Protein AF-F0XZ36-F1 (afdb_monomer_lite)

InterPro domains:
  IPR036895 Uracil-DNA glycosylase-like domain superfamily [G3DSA:3.40.470.10] (1-118)
  IPR036895 Uracil-DNA glycosylase-like domain superfamily [SSF52141] (1-117)

Organism: Aureococcus anophagefferens (NCBI:txid44056)

Foldseek 3Di:
DAEEADAWPQCVVVVHHPAALPRCVLQVLCVVQVEHAQDHPDPDGDHDPVCVVVHDHDHHDYRVVSVVSCVVVVDDYYYQFPDFDADGDDPVRGHPTDTDPVVVVCVVPVSPPDYHYD

Secondary structure (DSSP, 8-state):
-EEES---HHHHHHT-TT--TT--HHHHHHHHHT-EE---STT--S--TTTGGG---S-EE-HHHHHHHHHHTT--EEESEEEEEESSS-GGGEEEEEEP-HHHHHHH-TT----EE-

Radius of gyration: 15.13 Å; chains: 1; bounding box: 36×36×35 Å

pLDDT: mean 93.27, std 4.43, range [76.56, 98.31]

Structure (mmCIF, N/CA/C/O backbone):
data_AF-F0XZ36-F1
#
_entry.id   AF-F0XZ36-F1
#
loop_
_atom_site.group_PDB
_atom_site.id
_atom_site.type_symbol
_atom_site.label_atom_id
_atom_site.label_alt_id
_atom_site.label_comp_id
_atom_site.label_asym_id
_atom_site.label_entity_id
_atom_site.label_seq_id
_atom_site.pdbx_PDB_ins_code
_atom_site.Cartn_x
_atom_site.Cartn_y
_atom_site.Cartn_z
_atom_site.occupancy
_atom_site.B_iso_or_equiv
_atom_site.auth_seq_id
_atom_site.auth_comp_id
_atom_site.auth_asym_id
_atom_site.auth_atom_id
_atom_site.pdbx_PDB_model_num
ATOM 1 N N . LEU A 1 1 ? -2.209 -3.747 11.038 1.00 97.25 1 LEU A N 1
ATOM 2 C CA . LEU A 1 1 ? -2.496 -2.558 10.214 1.00 97.25 1 LEU A CA 1
ATOM 3 C C . LEU A 1 1 ? -1.198 -1.803 10.003 1.00 97.25 1 LEU A C 1
ATOM 5 O O . LEU A 1 1 ? -0.579 -1.421 10.989 1.00 97.25 1 LEU A O 1
ATOM 9 N N . LEU A 1 2 ? -0.771 -1.654 8.754 1.00 97.06 2 LEU A N 1
ATOM 10 C CA . LEU A 1 2 ? 0.303 -0.744 8.372 1.00 97.06 2 LEU A CA 1
ATOM 11 C C . LEU A 1 2 ? -0.373 0.580 8.003 1.00 97.06 2 LEU A C 1
ATOM 13 O O . LEU A 1 2 ? -1.232 0.597 7.121 1.00 97.06 2 LEU A O 1
ATOM 17 N N . LEU A 1 3 ? -0.073 1.632 8.759 1.00 96.50 3 LEU A N 1
ATOM 18 C CA . LEU A 1 3 ? -0.750 2.920 8.690 1.00 96.50 3 LEU A CA 1
ATOM 19 C C . LEU A 1 3 ? 0.231 3.982 8.187 1.00 96.50 3 LEU A C 1
ATOM 21 O O . LEU A 1 3 ? 1.143 4.368 8.918 1.00 96.50 3 LEU A O 1
ATOM 25 N N . GLY A 1 4 ? 0.043 4.436 6.953 1.00 94.00 4 GLY A N 1
ATOM 26 C CA . GLY A 1 4 ? 0.779 5.567 6.397 1.00 94.00 4 GLY A CA 1
ATOM 27 C C . GLY A 1 4 ? 0.202 6.911 6.843 1.00 94.00 4 GLY A 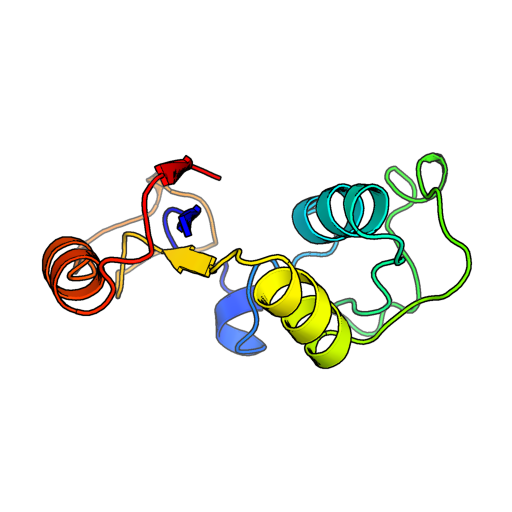C 1
ATOM 28 O O . GLY A 1 4 ? -0.849 6.984 7.491 1.00 94.00 4 GLY A O 1
ATOM 29 N N . THR A 1 5 ? 0.895 8.002 6.512 1.00 93.00 5 THR A N 1
ATOM 30 C CA . THR A 1 5 ? 0.368 9.356 6.735 1.00 93.00 5 THR A CA 1
ATOM 31 C C . THR A 1 5 ? -0.717 9.691 5.712 1.00 93.00 5 THR A C 1
ATOM 33 O O . THR A 1 5 ? -1.861 9.953 6.084 1.00 93.00 5 THR A O 1
ATOM 36 N N . GLN A 1 6 ? -0.348 9.725 4.431 1.00 92.31 6 GLN A N 1
ATOM 37 C CA . GLN A 1 6 ? -1.213 10.06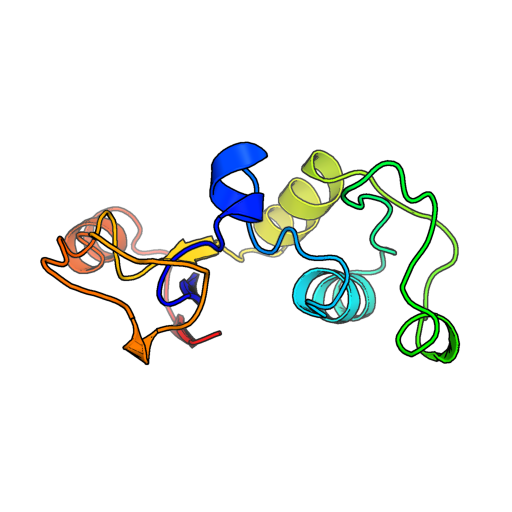7 3.306 1.00 92.31 6 GLN A CA 1
ATOM 38 C C . GLN A 1 6 ? -0.597 9.525 2.003 1.00 92.31 6 GLN A C 1
ATOM 40 O O . GLN A 1 6 ? 0.612 9.705 1.801 1.00 92.31 6 GLN A O 1
ATOM 45 N N . PRO A 1 7 ? -1.385 8.982 1.053 1.00 91.94 7 PRO A N 1
ATOM 46 C CA . PRO A 1 7 ? -0.833 8.461 -0.191 1.00 91.94 7 PRO A CA 1
ATOM 47 C C . PRO A 1 7 ? -0.153 9.565 -1.002 1.00 91.94 7 PRO A C 1
ATOM 49 O O . PRO A 1 7 ? -0.609 10.707 -1.013 1.00 91.94 7 PRO A O 1
ATOM 52 N N . SER A 1 8 ? 0.924 9.235 -1.715 1.00 91.75 8 SER A N 1
ATOM 53 C CA . SER A 1 8 ? 1.563 10.151 -2.673 1.00 91.75 8 SER A CA 1
ATOM 54 C C . SER A 1 8 ? 0.633 10.499 -3.845 1.00 91.75 8 SER A C 1
ATOM 56 O O . SER A 1 8 ? -0.301 9.756 -4.134 1.00 91.75 8 SER A O 1
ATOM 58 N N . ASP A 1 9 ? 0.925 11.568 -4.588 1.00 91.69 9 ASP A N 1
ATOM 59 C CA . ASP A 1 9 ? 0.125 11.959 -5.763 1.00 91.69 9 ASP A CA 1
ATOM 60 C C . ASP A 1 9 ? 0.071 10.846 -6.822 1.00 91.69 9 ASP A C 1
ATOM 62 O O . ASP A 1 9 ? -0.949 10.646 -7.478 1.00 91.69 9 ASP A O 1
ATOM 66 N N . ASN A 1 10 ? 1.151 10.071 -6.950 1.00 93.62 10 ASN A N 1
ATOM 67 C CA . ASN A 1 10 ? 1.178 8.897 -7.817 1.00 93.62 10 ASN A CA 1
ATOM 68 C C . ASN A 1 10 ? 0.291 7.776 -7.273 1.00 93.62 10 ASN A C 1
ATOM 70 O O . ASN A 1 10 ? -0.460 7.177 -8.029 1.00 93.62 10 ASN A O 1
ATOM 74 N N . SER A 1 11 ? 0.313 7.535 -5.961 1.00 94.25 11 SER A N 1
ATOM 75 C CA . SER A 1 11 ? -0.590 6.572 -5.325 1.00 94.25 11 SER A CA 1
ATOM 76 C C . SER A 1 11 ? -2.061 6.924 -5.536 1.00 94.25 11 SER A C 1
ATOM 78 O O . SER A 1 11 ? -2.861 6.045 -5.840 1.00 94.25 11 SER A O 1
ATOM 80 N N . LEU A 1 12 ? -2.407 8.209 -5.413 1.00 92.88 12 LEU A N 1
ATOM 81 C CA . LEU A 1 12 ? -3.760 8.707 -5.662 1.00 92.88 12 LEU A CA 1
ATOM 82 C C . LEU A 1 12 ? -4.162 8.540 -7.131 1.00 92.88 12 LEU A C 1
ATOM 84 O O . LEU A 1 12 ? -5.269 8.090 -7.405 1.00 92.88 12 LEU A O 1
ATOM 88 N N . ARG A 1 13 ? -3.262 8.860 -8.070 1.00 93.44 13 ARG A N 1
ATOM 89 C CA . ARG A 1 13 ? -3.513 8.723 -9.513 1.00 93.44 13 ARG A CA 1
ATOM 90 C C . ARG A 1 13 ? -3.728 7.274 -9.938 1.00 93.44 13 ARG A C 1
ATOM 92 O O . ARG A 1 13 ? -4.622 7.004 -10.727 1.00 93.44 13 ARG A O 1
ATOM 99 N N . GLU A 1 14 ? -2.911 6.366 -9.414 1.00 94.31 14 GLU A N 1
ATOM 100 C CA . GLU A 1 14 ? -2.975 4.940 -9.745 1.00 94.31 14 GLU A CA 1
ATOM 101 C C . GLU A 1 14 ? -4.058 4.191 -8.952 1.00 94.31 14 GLU A C 1
ATOM 103 O O . GLU A 1 14 ? -4.343 3.036 -9.256 1.00 94.31 14 GLU A O 1
ATOM 108 N N . GLY A 1 15 ? -4.632 4.805 -7.908 1.00 95.00 15 GLY A N 1
ATOM 109 C CA . GLY A 1 15 ? -5.537 4.128 -6.973 1.00 95.00 15 GLY A CA 1
ATOM 110 C C . GLY A 1 15 ? -4.850 3.012 -6.176 1.00 95.00 15 GLY A C 1
ATOM 111 O O . GLY A 1 15 ? -5.479 2.015 -5.833 1.00 95.00 15 GLY A O 1
ATOM 112 N N . LYS A 1 16 ? -3.542 3.145 -5.925 1.00 96.31 16 LYS A N 1
ATOM 113 C CA . LYS A 1 16 ? -2.665 2.078 -5.421 1.00 96.31 16 LYS A CA 1
ATOM 114 C C . LYS A 1 16 ? -1.678 2.620 -4.383 1.00 96.31 16 LYS A C 1
ATOM 116 O O . LYS A 1 16 ? -1.005 3.626 -4.594 1.00 96.31 16 LYS A O 1
ATOM 121 N N . TYR A 1 17 ? -1.537 1.939 -3.251 1.00 96.19 17 TYR A N 1
ATOM 122 C CA . TYR A 1 17 ? -0.597 2.310 -2.186 1.00 96.19 17 TYR A CA 1
ATOM 123 C C . TYR A 1 17 ? 0.873 2.175 -2.605 1.00 96.19 17 TYR A C 1
ATOM 125 O O . TYR A 1 17 ? 1.250 1.243 -3.316 1.00 96.19 17 TYR A O 1
ATOM 133 N N . PHE A 1 18 ? 1.708 3.094 -2.103 1.00 95.50 18 PHE A N 1
ATOM 134 C CA . PHE A 1 18 ? 3.169 3.106 -2.287 1.00 95.50 18 PHE A CA 1
ATOM 135 C C . PHE A 1 18 ? 3.655 3.103 -3.754 1.00 95.50 18 PHE A C 1
ATOM 137 O O . PHE A 1 18 ? 4.703 2.546 -4.084 1.00 95.50 18 PHE A O 1
ATOM 144 N N . MET A 1 19 ? 2.922 3.776 -4.647 1.00 95.12 19 MET A N 1
ATOM 145 C CA . MET A 1 19 ? 3.239 3.861 -6.076 1.00 95.12 19 MET A CA 1
ATOM 146 C C . MET A 1 19 ? 4.243 4.961 -6.409 1.00 95.12 19 MET A C 1
ATOM 148 O O . MET A 1 19 ? 3.973 5.868 -7.187 1.00 95.12 19 MET A O 1
ATOM 152 N N . THR A 1 20 ? 5.454 4.869 -5.869 1.00 93.56 20 THR A N 1
ATOM 153 C CA . THR A 1 20 ? 6.600 5.578 -6.454 1.00 93.56 20 THR A CA 1
ATOM 154 C C . THR A 1 20 ? 7.712 4.586 -6.761 1.00 93.56 20 THR A C 1
ATOM 156 O O . THR A 1 20 ? 7.835 3.547 -6.106 1.00 93.56 20 THR A O 1
ATOM 159 N N . ASN A 1 21 ? 8.517 4.883 -7.783 1.00 94.12 21 ASN A N 1
ATOM 160 C CA . ASN A 1 21 ? 9.634 4.021 -8.181 1.00 94.12 21 ASN A CA 1
ATOM 161 C C . ASN A 1 21 ? 10.753 3.988 -7.124 1.00 94.12 21 ASN A C 1
ATOM 163 O O . ASN A 1 21 ? 11.517 3.031 -7.085 1.00 94.12 21 ASN A O 1
ATOM 167 N N . ALA A 1 22 ? 10.829 5.011 -6.267 1.00 91.44 22 ALA A N 1
ATOM 168 C CA . ALA A 1 22 ? 11.795 5.094 -5.175 1.00 91.44 22 ALA A CA 1
ATOM 169 C C . ALA A 1 22 ? 11.289 4.501 -3.849 1.00 91.44 22 ALA A C 1
ATOM 171 O O . ALA A 1 22 ? 12.087 4.280 -2.943 1.00 91.44 22 ALA A O 1
ATOM 172 N N . ASN A 1 23 ? 9.982 4.255 -3.703 1.00 93.25 23 ASN A N 1
ATOM 173 C CA . ASN A 1 23 ? 9.444 3.675 -2.479 1.00 93.25 23 ASN A CA 1
ATOM 174 C C . ASN A 1 23 ? 9.776 2.173 -2.402 1.00 93.25 23 ASN A C 1
ATOM 176 O O . ASN A 1 23 ? 9.434 1.400 -3.301 1.00 93.25 23 ASN A O 1
ATOM 180 N N . ALA A 1 24 ? 10.428 1.770 -1.310 1.00 93.19 24 ALA A N 1
ATOM 181 C CA . ALA A 1 24 ? 10.910 0.408 -1.098 1.00 93.19 24 ALA A CA 1
ATOM 182 C C . ALA A 1 24 ? 9.875 -0.545 -0.472 1.00 93.19 24 ALA A C 1
ATOM 184 O O . ALA A 1 24 ? 10.156 -1.734 -0.365 1.00 93.19 24 ALA A O 1
ATOM 185 N N . PHE A 1 25 ? 8.687 -0.068 -0.079 1.00 95.75 25 PHE A N 1
ATOM 186 C CA . PHE A 1 25 ? 7.690 -0.845 0.668 1.00 95.75 25 PHE A CA 1
ATOM 187 C C . PHE A 1 25 ? 7.407 -2.211 0.034 1.00 95.75 25 PHE A C 1
ATOM 189 O O . PHE A 1 25 ? 7.610 -3.243 0.665 1.00 95.75 25 PHE A O 1
ATOM 196 N N . TRP A 1 26 ? 7.000 -2.224 -1.238 1.00 96.50 26 TRP A N 1
ATOM 197 C CA . TRP A 1 26 ? 6.644 -3.459 -1.941 1.00 96.50 26 TRP A CA 1
ATOM 198 C C . TRP A 1 26 ? 7.842 -4.359 -2.252 1.00 96.50 26 TRP A C 1
ATOM 200 O O . TRP A 1 26 ? 7.650 -5.549 -2.471 1.00 96.50 26 TRP A O 1
ATOM 210 N N . HIS A 1 27 ? 9.063 -3.819 -2.244 1.00 95.62 27 HIS A N 1
ATOM 211 C CA . HIS A 1 27 ? 10.276 -4.632 -2.339 1.00 95.62 27 HIS A CA 1
ATOM 212 C C . HIS A 1 27 ? 10.541 -5.348 -1.010 1.00 95.62 27 HIS A C 1
ATOM 214 O O . HIS A 1 27 ? 10.655 -6.563 -0.995 1.00 95.62 27 HIS A O 1
ATOM 220 N N . ILE A 1 28 ? 10.502 -4.618 0.109 1.00 94.25 28 ILE A N 1
ATOM 221 C CA . ILE A 1 28 ? 10.719 -5.168 1.458 1.00 94.25 28 ILE A CA 1
ATOM 222 C C . ILE A 1 28 ? 9.636 -6.193 1.827 1.00 94.25 28 ILE A C 1
ATOM 224 O O . ILE A 1 28 ? 9.926 -7.261 2.361 1.00 94.25 28 ILE A O 1
ATOM 228 N N . VAL A 1 29 ? 8.371 -5.876 1.546 1.00 95.25 29 VAL A N 1
ATOM 229 C CA . VAL A 1 29 ? 7.248 -6.798 1.769 1.00 95.25 29 VAL A CA 1
ATOM 230 C C . VAL A 1 29 ? 7.361 -8.016 0.863 1.00 95.25 29 VAL A C 1
ATOM 232 O O . VAL A 1 29 ? 7.129 -9.131 1.323 1.00 95.25 29 VAL A O 1
ATOM 235 N N . GLY A 1 30 ? 7.726 -7.806 -0.403 1.00 95.25 30 GLY A N 1
ATOM 236 C CA . GLY A 1 30 ? 7.946 -8.885 -1.354 1.00 95.25 30 GLY A CA 1
ATOM 237 C C . GLY A 1 30 ? 9.023 -9.855 -0.880 1.00 95.25 30 GLY A C 1
ATOM 238 O O . GLY A 1 30 ? 8.784 -11.060 -0.836 1.00 95.25 30 GLY A O 1
ATOM 239 N N . ASP A 1 31 ? 10.152 -9.333 -0.403 1.00 93.69 31 ASP A N 1
ATOM 240 C CA . ASP A 1 31 ? 11.233 -10.133 0.166 1.00 93.69 31 ASP A CA 1
ATOM 241 C C . ASP A 1 31 ? 10.740 -11.021 1.318 1.00 93.69 31 ASP A C 1
ATOM 243 O O . ASP A 1 31 ? 11.028 -12.219 1.337 1.00 93.69 31 ASP A O 1
ATOM 247 N N . ALA A 1 32 ? 9.935 -10.462 2.228 1.00 94.00 32 ALA A N 1
ATOM 248 C CA . ALA A 1 32 ? 9.380 -11.179 3.376 1.00 94.00 32 ALA A CA 1
ATOM 249 C C . ALA A 1 32 ? 8.274 -12.191 3.017 1.00 94.00 32 ALA A C 1
ATOM 251 O O . ALA A 1 32 ? 8.091 -13.171 3.738 1.00 94.00 32 ALA A O 1
ATOM 252 N N . LEU A 1 33 ? 7.521 -11.950 1.939 1.00 95.12 33 LEU A N 1
ATOM 253 C CA . LEU A 1 33 ? 6.363 -12.757 1.532 1.00 95.12 33 LEU A CA 1
ATOM 254 C C . LEU A 1 33 ? 6.615 -13.618 0.282 1.00 95.12 33 LEU A C 1
ATOM 256 O O . LEU A 1 33 ? 5.691 -14.264 -0.212 1.00 95.12 33 LEU A O 1
ATOM 260 N N . GLY A 1 34 ? 7.847 -13.651 -0.225 1.00 94.81 34 GLY A N 1
ATOM 261 C CA . GLY A 1 34 ? 8.245 -14.526 -1.326 1.00 94.81 34 GLY A CA 1
ATOM 262 C C . GLY A 1 34 ? 7.798 -14.053 -2.710 1.00 94.81 34 GLY A C 1
ATOM 263 O O . GLY A 1 34 ? 7.336 -14.870 -3.504 1.00 94.81 34 GLY A O 1
ATOM 264 N N . PHE A 1 35 ? 7.857 -12.750 -3.000 1.00 95.62 35 PHE A N 1
ATOM 265 C CA . PHE A 1 35 ? 7.566 -12.215 -4.335 1.00 95.62 35 PHE A CA 1
ATOM 266 C C . PHE A 1 35 ? 8.433 -11.007 -4.693 1.00 95.62 35 PHE A C 1
ATOM 268 O O . PHE A 1 35 ? 8.878 -10.266 -3.821 1.00 95.62 35 PHE A O 1
ATOM 275 N N . ARG A 1 36 ? 8.619 -10.743 -5.992 1.00 96.00 36 ARG A N 1
ATOM 276 C CA . ARG A 1 36 ? 9.197 -9.480 -6.469 1.00 96.00 36 ARG A CA 1
ATOM 277 C C . ARG A 1 36 ? 8.101 -8.523 -6.928 1.00 96.00 36 ARG A C 1
ATOM 279 O O . ARG A 1 36 ? 7.172 -8.908 -7.631 1.00 96.00 36 ARG A O 1
ATOM 286 N N . ARG A 1 37 ? 8.232 -7.240 -6.584 1.00 96.50 37 ARG A N 1
ATOM 287 C CA . ARG A 1 37 ? 7.395 -6.162 -7.136 1.00 96.50 37 ARG A CA 1
ATOM 288 C C . ARG A 1 37 ? 7.588 -6.062 -8.658 1.00 96.50 37 ARG A C 1
ATOM 290 O O . ARG A 1 37 ? 8.673 -5.684 -9.091 1.00 96.50 37 ARG A O 1
ATOM 297 N N . GLY A 1 38 ? 6.534 -6.315 -9.435 1.00 96.00 38 GLY A N 1
ATOM 298 C CA . GLY A 1 38 ? 6.517 -6.205 -10.902 1.00 96.00 38 GLY A CA 1
ATOM 299 C C . GLY A 1 38 ? 5.821 -4.964 -11.468 1.00 96.00 38 GLY A C 1
ATOM 300 O O . GLY A 1 38 ? 5.632 -4.859 -12.675 1.00 96.00 38 GLY A O 1
ATOM 301 N N . PHE A 1 39 ? 5.390 -4.034 -10.616 1.00 96.69 39 PHE A N 1
ATOM 302 C CA . PHE A 1 39 ? 4.611 -2.861 -11.017 1.00 96.69 39 PHE A CA 1
ATOM 303 C C . PHE A 1 39 ? 5.360 -1.557 -10.745 1.00 96.69 39 PHE A C 1
ATOM 305 O O . PHE A 1 39 ? 5.851 -1.297 -9.639 1.00 96.69 39 PHE A O 1
ATOM 312 N N . HIS A 1 40 ? 5.390 -0.691 -11.751 1.00 95.69 40 HIS A N 1
ATOM 313 C CA . HIS A 1 40 ? 6.109 0.577 -11.734 1.00 95.69 40 HIS A CA 1
ATOM 314 C C . HIS A 1 40 ? 5.267 1.680 -12.373 1.00 95.69 40 HIS A C 1
ATOM 316 O O . HIS A 1 40 ? 4.270 1.413 -13.039 1.00 95.69 40 HIS A O 1
ATOM 322 N N . ILE A 1 41 ? 5.678 2.925 -12.156 1.00 93.88 41 ILE A N 1
ATOM 323 C CA . ILE A 1 41 ? 5.062 4.101 -12.781 1.00 93.88 41 ILE A CA 1
ATOM 324 C C . ILE A 1 41 ? 5.941 4.629 -13.917 1.00 93.88 41 ILE A C 1
ATOM 326 O O . ILE A 1 41 ? 7.126 4.286 -14.002 1.00 93.88 41 ILE A O 1
ATOM 330 N N . ASP A 1 42 ? 5.357 5.482 -14.759 1.00 93.38 42 ASP A N 1
ATOM 331 C CA . ASP A 1 42 ? 6.025 6.180 -15.866 1.00 93.38 42 ASP A CA 1
ATOM 332 C C . ASP A 1 42 ? 6.626 5.231 -16.922 1.00 93.38 42 ASP A C 1
ATOM 334 O O . ASP A 1 42 ? 7.726 5.443 -17.428 1.00 93.38 42 ASP A O 1
ATOM 338 N N . GLY A 1 43 ? 5.904 4.148 -17.243 1.00 90.81 43 GLY A N 1
ATOM 339 C CA . GLY A 1 43 ? 6.264 3.207 -18.318 1.00 90.81 43 GLY A CA 1
ATOM 340 C C . GLY A 1 43 ? 7.486 2.335 -18.025 1.00 90.81 43 GLY A C 1
ATOM 341 O O . GLY A 1 43 ? 8.042 1.705 -18.923 1.00 90.81 43 GLY A O 1
ATOM 342 N N . ARG A 1 44 ? 7.937 2.310 -16.774 1.00 93.50 44 ARG A N 1
ATOM 343 C CA . ARG A 1 44 ? 9.145 1.600 -16.384 1.00 93.50 44 ARG A CA 1
ATOM 344 C C . ARG A 1 44 ? 8.902 0.095 -16.263 1.00 93.50 44 ARG A C 1
ATOM 346 O O . ARG A 1 44 ? 7.906 -0.327 -15.695 1.00 93.50 44 ARG A O 1
ATOM 353 N N . ALA A 1 45 ? 9.841 -0.707 -16.758 1.00 90.44 45 ALA A N 1
ATOM 354 C CA . ALA A 1 45 ? 9.726 -2.166 -16.722 1.00 90.44 45 ALA A CA 1
ATOM 355 C C . ALA A 1 45 ? 10.326 -2.809 -15.460 1.00 90.44 45 ALA A C 1
ATOM 357 O O . ALA A 1 45 ? 9.984 -3.936 -15.138 1.00 90.44 45 ALA A O 1
ATOM 358 N N . GLU A 1 46 ? 11.236 -2.116 -14.766 1.00 90.56 46 GLU A N 1
ATOM 359 C CA . GLU A 1 46 ? 12.073 -2.719 -13.720 1.00 90.56 46 GLU A CA 1
ATOM 360 C C . GLU A 1 46 ? 12.355 -1.784 -12.538 1.00 90.56 46 GLU A C 1
ATOM 362 O O . GLU A 1 46 ? 12.163 -0.568 -12.619 1.00 90.56 46 GLU A O 1
ATOM 367 N N . ALA A 1 47 ? 12.877 -2.346 -11.440 1.00 92.31 47 ALA A N 1
ATOM 368 C CA . ALA A 1 47 ? 13.260 -1.612 -10.230 1.00 92.31 47 ALA A CA 1
ATOM 369 C C . ALA A 1 47 ? 14.402 -0.598 -10.459 1.00 92.31 47 ALA A C 1
ATOM 371 O O . ALA A 1 47 ? 15.198 -0.702 -11.401 1.00 92.31 47 ALA A O 1
ATOM 372 N N . VAL A 1 48 ? 14.458 0.452 -9.618 1.00 93.31 48 VAL A N 1
ATOM 373 C CA . VAL A 1 48 ? 15.473 1.539 -9.694 1.00 93.31 48 VAL A CA 1
ATOM 374 C C . VAL A 1 48 ? 16.858 0.982 -9.448 1.00 93.31 48 VAL A C 1
ATOM 376 O O . VAL A 1 48 ? 16.988 -0.016 -8.750 1.00 93.31 48 VAL A O 1
ATOM 379 N N . ASP A 1 49 ? 17.881 1.588 -10.047 1.00 93.25 49 ASP A N 1
ATOM 380 C CA . ASP A 1 49 ? 19.238 1.026 -10.027 1.00 93.25 49 ASP A CA 1
ATOM 381 C C . ASP A 1 49 ? 19.787 0.867 -8.604 1.00 93.25 49 ASP A C 1
ATOM 383 O O . ASP A 1 49 ? 20.571 -0.036 -8.357 1.00 93.25 49 ASP A O 1
ATOM 387 N N . PHE A 1 50 ? 19.321 1.679 -7.651 1.00 91.44 50 PHE A N 1
ATOM 388 C CA . PHE A 1 50 ? 19.676 1.535 -6.238 1.00 91.44 50 PHE A CA 1
ATOM 389 C C . PHE A 1 50 ? 18.864 0.467 -5.482 1.00 91.44 50 PHE A C 1
ATOM 391 O O . PHE A 1 50 ? 19.224 0.128 -4.365 1.00 91.44 50 PHE A O 1
ATOM 398 N N . ILE A 1 51 ? 17.774 -0.060 -6.054 1.00 91.75 51 ILE A N 1
ATOM 399 C CA . ILE A 1 51 ? 16.997 -1.185 -5.497 1.00 91.75 51 ILE A CA 1
ATOM 400 C C . ILE A 1 51 ? 17.386 -2.503 -6.171 1.00 91.75 51 ILE A C 1
ATOM 402 O O . ILE A 1 51 ? 17.465 -3.524 -5.498 1.00 91.75 51 ILE A O 1
ATOM 406 N N . ARG A 1 52 ? 17.638 -2.497 -7.488 1.00 90.06 52 ARG A N 1
ATOM 407 C CA . ARG A 1 52 ? 17.871 -3.707 -8.297 1.00 90.06 52 ARG A CA 1
ATOM 408 C C . ARG A 1 52 ? 18.909 -4.678 -7.699 1.00 90.06 52 ARG A C 1
ATOM 410 O O . ARG A 1 52 ? 18.628 -5.871 -7.721 1.00 90.06 52 ARG A O 1
ATOM 417 N N . PRO A 1 53 ? 20.046 -4.229 -7.130 1.00 91.25 53 PRO A N 1
ATOM 418 C CA . PRO A 1 53 ? 21.040 -5.125 -6.533 1.00 91.25 53 PRO A CA 1
ATOM 419 C C . PRO A 1 53 ? 20.569 -5.855 -5.267 1.00 91.25 53 PRO A C 1
ATOM 421 O O . PRO A 1 53 ? 21.247 -6.771 -4.816 1.00 91.25 53 PRO A O 1
ATOM 424 N N . HIS A 1 54 ? 19.453 -5.431 -4.672 1.00 88.44 54 HIS A N 1
ATOM 425 C CA . HIS A 1 54 ? 18.932 -5.946 -3.406 1.00 88.44 54 HIS A CA 1
ATOM 426 C C . HIS A 1 54 ? 17.699 -6.844 -3.575 1.00 88.44 54 HIS A C 1
ATOM 428 O O . HIS A 1 54 ? 17.121 -7.257 -2.579 1.00 88.44 54 HIS A O 1
ATOM 434 N N . LEU A 1 55 ? 17.277 -7.129 -4.810 1.00 88.31 55 LEU A N 1
ATOM 435 C CA . LEU A 1 55 ? 16.120 -7.987 -5.070 1.00 88.31 55 LEU A CA 1
ATOM 436 C C . LEU A 1 55 ? 16.446 -9.449 -4.741 1.00 88.31 55 LEU A C 1
ATOM 438 O O . LEU A 1 55 ? 17.473 -9.958 -5.185 1.00 88.31 55 LEU A O 1
ATOM 442 N N . LEU A 1 56 ? 15.561 -10.123 -4.000 1.00 92.62 56 LEU A N 1
ATOM 443 C CA . LEU A 1 56 ? 15.766 -11.516 -3.576 1.00 92.62 56 LEU A CA 1
ATOM 444 C C . LEU A 1 56 ? 14.995 -12.555 -4.403 1.00 92.62 56 LEU A C 1
ATOM 446 O O . LEU A 1 56 ? 15.282 -13.745 -4.293 1.00 92.62 56 LEU A O 1
ATOM 450 N N . HIS A 1 57 ? 14.024 -12.122 -5.210 1.00 92.44 57 HIS A N 1
ATOM 451 C CA . HIS A 1 57 ? 13.101 -13.001 -5.936 1.00 92.44 57 HIS A CA 1
ATOM 452 C C . HIS A 1 57 ? 13.094 -12.682 -7.432 1.00 92.44 57 HIS A C 1
ATOM 454 O O . HIS A 1 57 ? 13.105 -11.512 -7.815 1.00 92.44 57 HIS A O 1
ATOM 460 N N . ASP A 1 58 ? 13.011 -13.708 -8.277 1.00 87.12 58 ASP A N 1
ATOM 461 C CA . ASP A 1 58 ? 13.017 -13.538 -9.738 1.00 87.12 58 ASP A CA 1
ATOM 462 C C . ASP A 1 58 ? 11.612 -13.271 -10.299 1.00 87.12 58 ASP A C 1
ATOM 464 O O . ASP A 1 58 ? 11.421 -12.412 -11.171 1.00 87.12 58 ASP A O 1
ATOM 468 N N . GLU A 1 59 ? 10.606 -13.970 -9.768 1.00 89.69 59 GLU A N 1
ATOM 469 C CA . GLU A 1 59 ? 9.222 -13.885 -10.233 1.00 89.69 59 GLU A CA 1
ATOM 470 C C . GLU A 1 59 ? 8.572 -12.568 -9.789 1.00 89.69 59 GLU A C 1
ATOM 472 O O . GLU A 1 59 ? 8.303 -12.334 -8.605 1.00 89.69 59 GLU A O 1
ATOM 477 N N . ALA A 1 60 ? 8.337 -11.695 -10.769 1.00 94.56 60 ALA A N 1
ATOM 478 C CA . ALA A 1 60 ? 7.588 -10.464 -10.584 1.00 94.56 60 ALA A CA 1
ATOM 479 C C . ALA A 1 60 ? 6.087 -10.744 -10.571 1.00 94.56 60 ALA A C 1
ATOM 481 O O . ALA A 1 60 ? 5.565 -11.396 -11.473 1.00 94.56 60 ALA A O 1
ATOM 482 N N . VAL A 1 61 ? 5.398 -10.162 -9.594 1.00 97.31 61 VAL A N 1
ATOM 483 C CA . VAL A 1 61 ? 3.937 -10.167 -9.517 1.00 97.31 61 VAL A CA 1
ATOM 484 C C . V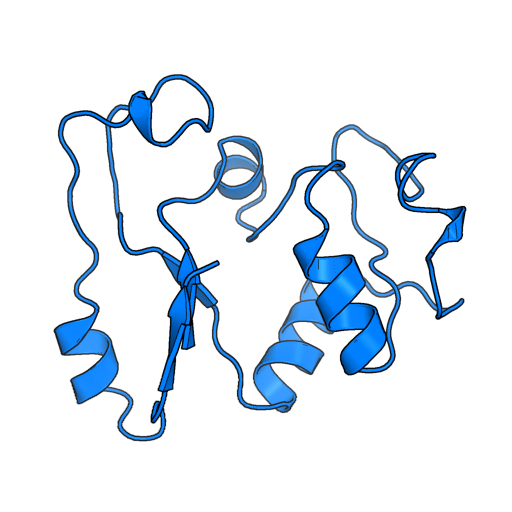AL A 1 61 ? 3.375 -8.776 -9.783 1.00 97.31 61 VAL A C 1
ATOM 486 O O . VAL A 1 61 ? 4.040 -7.757 -9.546 1.00 97.31 61 VAL A O 1
ATOM 489 N N . ASP A 1 62 ? 2.140 -8.724 -10.274 1.00 97.44 62 ASP A N 1
ATOM 490 C CA . ASP A 1 62 ? 1.418 -7.467 -10.414 1.00 97.44 62 ASP A CA 1
ATOM 491 C C . ASP A 1 62 ? 0.956 -6.912 -9.052 1.00 97.44 62 ASP A C 1
ATOM 493 O O . ASP A 1 62 ? 1.228 -7.463 -7.981 1.00 97.44 62 ASP A O 1
ATOM 497 N N . TYR A 1 63 ? 0.315 -5.743 -9.089 1.00 97.81 63 TYR A N 1
ATOM 498 C CA . TYR A 1 63 ? -0.125 -5.063 -7.874 1.00 97.81 63 TYR A CA 1
ATOM 499 C C . TYR A 1 63 ? -1.201 -5.846 -7.118 1.00 97.81 63 TYR A C 1
ATOM 501 O O . TYR A 1 63 ? -1.185 -5.876 -5.888 1.00 97.81 63 TYR A O 1
ATOM 509 N N . ASP A 1 64 ? -2.127 -6.464 -7.843 1.00 98.00 64 ASP A N 1
ATOM 510 C CA . ASP A 1 64 ? -3.298 -7.095 -7.247 1.00 98.00 64 ASP A CA 1
ATOM 511 C C . ASP A 1 64 ? -2.884 -8.395 -6.552 1.00 98.00 64 ASP A C 1
ATOM 513 O O . ASP A 1 64 ? -3.288 -8.645 -5.416 1.00 98.00 64 ASP A O 1
ATOM 517 N N . GLU A 1 65 ? -1.972 -9.155 -7.160 1.00 98.25 65 GLU A N 1
ATOM 518 C CA . GLU A 1 65 ? -1.344 -10.321 -6.541 1.00 98.25 65 GLU A CA 1
ATOM 519 C C . GLU A 1 65 ? -0.494 -9.929 -5.319 1.00 98.25 65 GLU A C 1
ATOM 521 O O . GLU A 1 65 ? -0.560 -10.582 -4.276 1.00 98.25 65 GLU A O 1
ATOM 526 N N . ALA A 1 66 ? 0.259 -8.823 -5.375 1.00 98.00 66 ALA A N 1
ATOM 527 C CA . ALA A 1 66 ? 1.001 -8.335 -4.209 1.00 98.00 66 ALA A CA 1
ATOM 528 C C . ALA A 1 66 ? 0.070 -7.965 -3.037 1.00 98.00 66 ALA A C 1
ATOM 530 O O . ALA A 1 66 ? 0.363 -8.284 -1.879 1.00 98.00 66 ALA A O 1
ATOM 531 N N . VAL A 1 67 ? -1.075 -7.332 -3.322 1.00 98.31 67 VAL A N 1
ATOM 532 C CA . VAL A 1 67 ? -2.116 -7.045 -2.322 1.00 98.31 67 VAL A CA 1
ATOM 533 C C . VAL A 1 67 ? -2.741 -8.334 -1.792 1.00 98.31 67 VAL A C 1
ATOM 535 O O . VAL A 1 67 ? -2.932 -8.455 -0.579 1.00 98.31 67 VAL A O 1
ATOM 538 N N . ALA A 1 68 ? -3.020 -9.311 -2.655 1.00 98.25 68 ALA A N 1
ATOM 539 C CA . ALA A 1 68 ? -3.556 -10.607 -2.252 1.00 98.25 68 ALA A CA 1
ATOM 540 C C . ALA A 1 68 ? -2.597 -11.343 -1.305 1.00 98.25 68 ALA A C 1
ATOM 542 O O . ALA A 1 68 ? -3.022 -11.824 -0.255 1.00 98.25 68 ALA A O 1
ATOM 543 N N . ARG A 1 69 ? -1.290 -11.353 -1.595 1.00 97.69 69 ARG A N 1
ATOM 544 C CA . ARG A 1 69 ? -0.274 -11.948 -0.710 1.00 97.69 69 ARG A CA 1
ATOM 545 C C . ARG A 1 69 ? -0.164 -11.215 0.622 1.00 97.69 69 ARG A C 1
ATOM 547 O O . ARG A 1 69 ? -0.138 -11.853 1.674 1.00 97.69 69 ARG A O 1
ATOM 554 N N . LEU A 1 70 ? -0.147 -9.881 0.600 1.00 97.88 70 LEU A N 1
ATOM 555 C CA . LEU A 1 70 ? -0.079 -9.066 1.815 1.00 97.88 70 LEU A CA 1
ATOM 556 C C . LEU A 1 70 ? -1.302 -9.292 2.721 1.00 97.88 70 LEU A C 1
ATOM 558 O O . LEU A 1 70 ? -1.159 -9.509 3.926 1.00 97.88 70 LEU A O 1
ATOM 562 N N . THR A 1 71 ? -2.503 -9.258 2.145 1.00 97.31 71 THR A N 1
ATOM 563 C CA . THR A 1 71 ? -3.758 -9.442 2.889 1.00 97.31 71 THR A CA 1
ATOM 564 C C . THR A 1 71 ? -3.973 -10.891 3.318 1.00 97.31 71 THR A C 1
ATOM 566 O O . THR A 1 71 ? -4.388 -11.128 4.452 1.00 97.31 71 THR A O 1
ATOM 569 N N . GLY A 1 72 ? -3.592 -11.863 2.485 1.00 97.56 72 GLY A N 1
ATOM 570 C CA . GLY A 1 72 ? -3.569 -13.286 2.826 1.00 97.56 72 GLY A CA 1
ATOM 571 C C . GLY A 1 72 ? -2.631 -13.609 3.992 1.00 97.56 72 GLY A C 1
ATOM 572 O O . GLY A 1 72 ? -2.932 -14.483 4.802 1.00 97.56 72 GLY A O 1
ATOM 573 N N . ALA A 1 73 ? -1.548 -12.843 4.154 1.00 97.31 73 ALA A N 1
ATOM 574 C CA . ALA A 1 73 ? -0.662 -12.910 5.317 1.00 97.31 73 ALA A CA 1
ATOM 575 C C . ALA A 1 73 ? -1.208 -12.177 6.568 1.00 97.31 73 ALA A C 1
ATOM 577 O O . ALA A 1 73 ? -0.539 -12.125 7.602 1.00 97.31 73 ALA A O 1
ATOM 578 N N . GLY A 1 74 ? -2.426 -11.623 6.513 1.00 96.56 74 GLY A N 1
ATOM 579 C CA . GLY A 1 74 ? -3.103 -10.984 7.646 1.00 96.56 74 GLY A CA 1
ATOM 580 C C . GLY A 1 74 ? -2.732 -9.515 7.872 1.00 96.56 74 GLY A C 1
ATOM 581 O O . GLY A 1 74 ? -3.016 -8.963 8.941 1.00 96.56 74 GLY A O 1
ATOM 582 N N . TYR A 1 75 ? -2.096 -8.869 6.892 1.00 97.19 75 TYR A N 1
ATOM 583 C CA . TYR A 1 75 ? -1.812 -7.436 6.930 1.00 97.19 75 TYR A CA 1
ATOM 58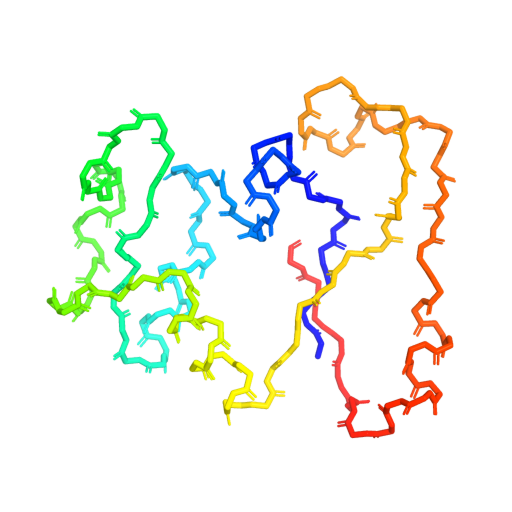4 C C . TYR A 1 75 ? -2.917 -6.631 6.240 1.00 97.19 75 TYR A C 1
ATOM 586 O O . TYR A 1 75 ? -3.684 -7.129 5.424 1.00 97.19 75 TYR A O 1
ATOM 594 N N . ALA A 1 76 ? -2.987 -5.347 6.573 1.00 96.12 76 ALA A N 1
ATOM 595 C CA . ALA A 1 76 ? -3.882 -4.383 5.946 1.00 96.12 76 ALA A CA 1
ATOM 596 C C . ALA A 1 76 ? -3.137 -3.057 5.799 1.00 96.12 76 ALA A C 1
ATOM 598 O O . ALA A 1 76 ? -2.294 -2.752 6.651 1.00 96.12 76 ALA A O 1
ATOM 599 N N . LEU A 1 77 ? -3.468 -2.294 4.758 1.00 96.12 77 LEU A N 1
ATOM 600 C CA . LEU A 1 77 ? -2.940 -0.956 4.489 1.00 96.12 77 LEU A CA 1
ATOM 601 C C . LEU A 1 77 ? -4.032 0.089 4.689 1.00 96.12 77 LEU A C 1
ATOM 603 O O . LEU A 1 77 ? -5.177 -0.140 4.307 1.00 96.12 77 LEU A O 1
ATOM 607 N N . TRP A 1 78 ? -3.665 1.229 5.264 1.00 95.75 78 TRP A N 1
ATOM 608 C CA . TRP A 1 78 ? -4.494 2.434 5.315 1.00 95.75 78 TRP A CA 1
ATOM 609 C C . TRP A 1 78 ? -3.589 3.655 5.539 1.00 95.75 78 TRP A C 1
ATOM 611 O O . TRP A 1 78 ? -2.421 3.500 5.881 1.00 95.75 78 TRP A O 1
ATOM 621 N N . ASP A 1 79 ? -4.132 4.859 5.400 1.00 95.19 79 ASP A N 1
ATOM 622 C CA . ASP A 1 79 ? -3.535 6.135 5.813 1.00 95.19 79 ASP A CA 1
ATOM 623 C C . ASP A 1 79 ? -4.306 6.882 6.920 1.00 95.19 79 ASP A C 1
ATOM 625 O O . ASP A 1 79 ? -5.530 6.813 7.031 1.00 95.19 79 ASP A O 1
ATOM 629 N N . ALA A 1 80 ? -3.592 7.664 7.727 1.00 93.81 80 ALA A N 1
ATOM 630 C CA . ALA A 1 80 ? -4.182 8.485 8.781 1.00 93.81 80 ALA A CA 1
ATOM 631 C C . ALA A 1 80 ? -4.953 9.705 8.242 1.00 93.81 80 ALA A 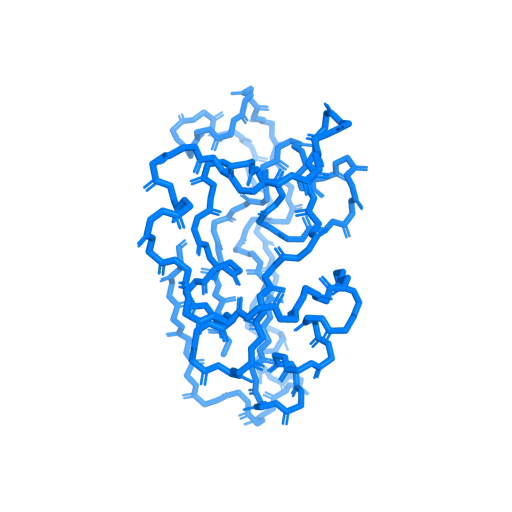C 1
ATOM 633 O O . ALA A 1 80 ? -5.912 10.158 8.870 1.00 93.81 80 ALA A O 1
ATOM 634 N N . VAL A 1 81 ? -4.548 10.252 7.095 1.00 93.50 81 VAL A N 1
ATOM 635 C CA . VAL A 1 81 ? -5.183 11.408 6.448 1.00 93.50 81 VAL A CA 1
ATOM 636 C C . VAL A 1 81 ? -6.051 10.929 5.290 1.00 93.50 81 VAL A C 1
ATOM 638 O O . VAL A 1 81 ? -5.554 10.367 4.318 1.00 93.50 81 VAL A O 1
ATOM 641 N N . ALA A 1 82 ? -7.355 11.192 5.381 1.00 89.88 82 ALA A N 1
ATOM 642 C CA . ALA A 1 82 ? -8.324 10.863 4.340 1.00 89.88 82 ALA A CA 1
ATOM 643 C C . ALA A 1 82 ? -8.296 11.876 3.186 1.00 89.88 82 ALA A C 1
ATOM 645 O O . ALA A 1 82 ? -8.431 11.503 2.024 1.00 89.88 82 ALA A O 1
ATOM 646 N N . ALA A 1 83 ? -8.115 13.159 3.504 1.00 88.50 83 ALA A N 1
ATOM 647 C CA . ALA A 1 83 ? -8.016 14.233 2.522 1.00 88.50 83 ALA A CA 1
ATOM 648 C C . ALA A 1 83 ? -7.216 15.409 3.088 1.00 88.50 83 ALA A C 1
ATOM 650 O O . ALA A 1 83 ? -7.213 15.642 4.294 1.00 88.50 83 ALA A O 1
ATOM 651 N N . SER A 1 84 ? -6.546 16.165 2.224 1.00 91.44 84 SER A N 1
ATOM 652 C CA . SER A 1 84 ? -5.860 17.406 2.589 1.00 91.44 84 SER A CA 1
ATOM 653 C C . SER A 1 84 ? -5.619 18.266 1.349 1.00 91.44 84 SER A C 1
ATOM 655 O O . SER A 1 84 ? -5.690 17.773 0.220 1.00 91.44 84 SER A O 1
ATOM 657 N N . ASN A 1 85 ? -5.293 19.541 1.552 1.00 87.19 85 ASN A N 1
ATOM 658 C CA . ASN A 1 85 ? -4.638 20.352 0.537 1.00 87.19 85 ASN A CA 1
ATOM 659 C C . ASN A 1 85 ? -3.121 20.187 0.697 1.00 87.19 85 ASN A C 1
ATOM 661 O O . ASN A 1 85 ? -2.533 20.670 1.667 1.00 87.19 85 ASN A O 1
ATOM 665 N N . ARG A 1 86 ? -2.482 19.475 -0.234 1.00 86.00 86 ARG A N 1
ATOM 666 C CA . ARG A 1 86 ? -1.043 19.197 -0.196 1.00 86.00 86 ARG A CA 1
ATOM 667 C C . ARG A 1 86 ? -0.443 19.389 -1.580 1.00 86.00 86 ARG A C 1
ATOM 669 O O . ARG A 1 86 ? -0.931 18.828 -2.555 1.00 86.00 86 ARG A O 1
ATOM 676 N N . LYS A 1 87 ? 0.646 20.158 -1.663 1.00 80.38 87 LYS A N 1
ATOM 677 C CA . LYS A 1 87 ? 1.453 20.260 -2.885 1.00 80.38 87 LYS A CA 1
ATOM 678 C C . LYS A 1 87 ? 2.599 19.250 -2.825 1.00 80.38 87 LYS A C 1
ATOM 680 O O . LYS A 1 87 ? 3.488 19.383 -1.985 1.00 80.38 87 LYS A O 1
ATOM 685 N N . GLY A 1 88 ? 2.597 18.281 -3.738 1.00 78.38 88 GLY A N 1
ATOM 686 C CA . GLY A 1 88 ? 3.556 17.177 -3.737 1.00 78.38 88 GLY A CA 1
ATOM 687 C C . GLY A 1 88 ? 3.262 16.161 -2.631 1.00 78.38 88 GLY A C 1
ATOM 688 O O . GLY A 1 88 ? 2.175 16.146 -2.064 1.00 78.38 88 GLY A O 1
ATOM 689 N N . SER A 1 89 ? 4.243 15.316 -2.300 1.00 76.56 89 SER A N 1
ATOM 690 C CA . SER A 1 89 ? 4.064 14.178 -1.382 1.00 76.56 89 SER A CA 1
ATOM 691 C C . SER A 1 89 ? 4.708 14.342 -0.002 1.00 76.56 89 SER A C 1
ATOM 693 O O . SER A 1 89 ? 4.773 13.372 0.744 1.00 76.56 89 SER A O 1
ATOM 695 N N . LEU A 1 90 ? 5.242 15.522 0.327 1.00 81.88 90 LEU A N 1
ATOM 696 C CA . LEU A 1 90 ? 5.891 15.764 1.619 1.00 81.88 90 LEU A CA 1
ATOM 697 C C . LEU A 1 90 ? 4.851 16.057 2.702 1.00 81.88 90 LEU A C 1
ATOM 699 O O . LEU A 1 90 ? 4.023 16.951 2.534 1.00 81.88 90 LEU A O 1
ATOM 703 N N . ASP A 1 91 ? 4.963 15.391 3.850 1.00 80.56 91 ASP A N 1
ATOM 704 C CA . ASP A 1 91 ? 4.035 15.575 4.975 1.00 80.56 91 ASP A CA 1
ATOM 705 C C . ASP A 1 91 ? 4.028 17.017 5.507 1.00 80.56 91 ASP A C 1
ATOM 707 O O . ASP A 1 91 ? 2.979 17.554 5.854 1.00 80.56 91 ASP A O 1
ATOM 711 N N . GLY A 1 92 ? 5.172 17.710 5.470 1.00 78.62 92 GLY A N 1
ATOM 712 C CA . GLY A 1 92 ? 5.265 19.126 5.856 1.00 78.62 92 GLY A CA 1
ATOM 713 C C . GLY A 1 92 ? 4.451 20.087 4.973 1.00 78.62 92 GLY A C 1
ATOM 714 O O . GLY A 1 92 ? 4.241 21.243 5.348 1.00 78.62 92 GLY A O 1
ATOM 715 N N . ALA A 1 93 ? 3.983 19.626 3.809 1.00 83.88 93 ALA A N 1
ATOM 716 C CA . ALA A 1 93 ? 3.135 20.395 2.905 1.00 83.88 93 ALA A CA 1
ATOM 717 C C . ALA A 1 93 ? 1.630 20.181 3.148 1.00 83.88 93 ALA A C 1
ATOM 719 O O . ALA A 1 93 ? 0.829 20.813 2.462 1.00 83.88 93 ALA A O 1
ATOM 720 N N . ILE A 1 94 ? 1.234 19.313 4.089 1.00 85.06 94 ILE A N 1
ATOM 721 C CA . ILE A 1 94 ? -0.173 19.040 4.407 1.00 85.06 94 ILE A CA 1
ATOM 722 C C . ILE A 1 94 ? -0.820 20.274 5.050 1.00 85.06 94 ILE A C 1
ATOM 724 O O . ILE A 1 94 ? -0.325 20.813 6.042 1.00 85.06 94 ILE A O 1
ATOM 728 N N . ARG A 1 95 ? -1.955 20.706 4.495 1.00 89.06 95 ARG A N 1
ATOM 729 C CA . ARG A 1 95 ? -2.839 21.752 5.029 1.00 89.06 95 ARG A CA 1
ATOM 730 C C . ARG A 1 95 ? -4.285 21.262 5.014 1.00 89.06 95 ARG A C 1
ATOM 732 O O . ARG A 1 95 ? -4.634 20.405 4.206 1.00 89.06 95 ARG A O 1
ATOM 739 N N . ASP A 1 96 ? -5.107 21.790 5.919 1.00 91.31 96 ASP A N 1
ATOM 740 C CA . ASP A 1 96 ? -6.556 21.531 5.973 1.00 91.31 96 ASP A CA 1
ATOM 741 C C . ASP A 1 96 ? -6.917 20.031 5.981 1.00 91.31 96 ASP A C 1
ATOM 743 O O . ASP A 1 96 ? -7.771 19.559 5.231 1.00 91.31 96 ASP A O 1
ATOM 747 N N . ALA A 1 97 ? -6.206 19.253 6.803 1.00 91.75 97 ALA A N 1
ATOM 748 C CA . ALA A 1 97 ? -6.341 17.802 6.824 1.00 91.75 97 ALA A CA 1
ATOM 749 C C . ALA A 1 97 ? -7.683 17.344 7.417 1.00 91.75 97 ALA A C 1
ATOM 751 O O . ALA A 1 97 ? -8.079 17.750 8.509 1.00 91.75 97 ALA A O 1
ATOM 752 N N . THR A 1 98 ? -8.328 16.413 6.721 1.00 94.00 98 THR A N 1
ATOM 753 C CA . THR A 1 98 ? -9.394 15.557 7.242 1.00 94.00 98 THR A CA 1
ATOM 754 C C . THR A 1 98 ? -8.797 14.193 7.567 1.00 94.00 98 THR A C 1
ATOM 756 O O . THR A 1 98 ? -8.226 13.534 6.696 1.00 94.00 98 THR A O 1
ATOM 759 N N . TYR A 1 99 ? -8.918 13.765 8.821 1.00 94.25 99 TYR A N 1
ATOM 760 C CA . TYR A 1 99 ? -8.370 12.492 9.286 1.00 94.25 99 TYR A CA 1
ATOM 761 C C . TYR A 1 99 ? -9.327 11.330 9.018 1.00 94.25 99 TYR A C 1
ATOM 763 O O . TYR A 1 99 ? -10.546 11.481 9.105 1.00 94.25 99 TYR A O 1
ATOM 771 N N . ALA A 1 100 ? -8.765 10.164 8.708 1.00 94.44 100 ALA A N 1
ATOM 772 C CA . ALA A 1 100 ? -9.518 8.925 8.599 1.00 94.44 100 ALA A CA 1
ATOM 773 C C . ALA A 1 100 ? -10.000 8.460 9.983 1.00 94.44 100 ALA A C 1
ATOM 775 O O . ALA A 1 100 ? -9.293 8.607 10.985 1.00 94.44 100 ALA A O 1
ATOM 776 N N . ASP A 1 101 ? -11.182 7.839 10.042 1.00 95.69 101 ASP A N 1
ATOM 777 C CA . ASP A 1 101 ? -11.711 7.258 11.279 1.00 95.69 101 ASP A CA 1
ATOM 778 C C . ASP A 1 101 ? -11.061 5.900 11.588 1.00 95.69 101 ASP A C 1
ATOM 780 O O . ASP A 1 101 ? -11.663 4.828 11.493 1.00 95.69 101 ASP A O 1
ATOM 784 N N . VAL A 1 102 ? -9.787 5.948 11.979 1.00 94.12 102 VAL A N 1
ATOM 785 C CA . VAL A 1 102 ? -9.030 4.759 12.387 1.00 94.12 102 VAL A CA 1
ATOM 786 C C . VAL A 1 102 ? -9.679 4.099 13.609 1.00 94.12 102 VAL A C 1
ATOM 788 O O . VAL A 1 102 ? -9.624 2.882 13.752 1.00 94.12 102 VAL A O 1
ATOM 791 N N . ARG A 1 103 ? -10.339 4.862 14.490 1.00 94.06 103 ARG A N 1
ATOM 792 C CA . ARG A 1 103 ? -11.018 4.291 15.664 1.00 94.06 103 ARG A CA 1
ATOM 793 C C . ARG A 1 103 ? -12.225 3.454 15.247 1.00 94.06 103 ARG A C 1
ATOM 795 O O . ARG A 1 103 ? -12.355 2.328 15.724 1.00 94.06 103 ARG A O 1
ATOM 802 N N . GLY A 1 104 ? -13.054 3.968 14.342 1.00 96.12 104 GLY A N 1
ATOM 803 C CA . GLY A 1 104 ? -14.169 3.234 13.749 1.00 96.12 104 GLY A CA 1
ATOM 804 C C . GLY A 1 104 ? -13.708 1.971 13.025 1.00 96.12 104 GLY A C 1
ATOM 805 O O . GLY A 1 104 ? -14.278 0.904 13.242 1.00 96.12 104 GLY A O 1
ATOM 806 N N . LEU A 1 105 ? -12.611 2.048 12.263 1.00 95.38 105 LEU A N 1
ATOM 807 C CA . LEU A 1 105 ? -11.987 0.879 11.635 1.00 95.38 105 LEU A CA 1
ATOM 808 C C . LEU A 1 105 ? -11.623 -0.211 12.654 1.00 95.38 105 LEU A C 1
ATOM 810 O O . LEU A 1 105 ? -11.953 -1.380 12.452 1.00 95.38 105 LEU A O 1
ATOM 814 N N . LEU A 1 106 ? -10.937 0.155 13.739 1.00 95.62 106 LEU A N 1
ATOM 815 C CA . LEU A 1 106 ? -10.512 -0.800 14.766 1.00 95.62 106 LEU A CA 1
ATOM 816 C C . LEU A 1 106 ? -11.709 -1.419 15.496 1.00 95.62 106 LEU A C 1
ATOM 818 O O . LEU A 1 106 ? -11.688 -2.611 15.794 1.00 95.62 106 LEU A O 1
ATOM 822 N N . ALA A 1 107 ? -12.761 -0.635 15.744 1.00 96.62 107 ALA A N 1
ATOM 823 C CA . ALA A 1 107 ? -14.004 -1.139 16.321 1.00 96.62 107 ALA A CA 1
ATOM 824 C C . ALA A 1 107 ? -14.718 -2.124 15.378 1.00 96.62 107 ALA A C 1
ATOM 826 O O . ALA A 1 107 ? -15.205 -3.161 15.826 1.00 96.62 107 ALA A O 1
ATOM 827 N N . ALA A 1 108 ? -14.743 -1.829 14.075 1.00 96.81 108 ALA A N 1
ATOM 828 C CA . ALA A 1 108 ? -15.347 -2.684 13.054 1.00 96.81 108 ALA A CA 1
ATOM 829 C C . ALA A 1 108 ? -14.501 -3.924 12.717 1.00 96.81 108 ALA A C 1
ATOM 831 O O . ALA A 1 108 ? -15.038 -4.923 12.244 1.00 96.81 108 ALA A O 1
ATOM 832 N N . THR A 1 109 ? -13.189 -3.885 12.981 1.00 96.12 109 THR A N 1
ATOM 833 C CA . THR A 1 109 ? -12.245 -4.960 12.638 1.00 96.12 109 THR A CA 1
ATOM 834 C C . THR A 1 109 ? -11.431 -5.414 13.860 1.00 96.12 109 THR A C 1
ATOM 836 O O . THR A 1 109 ? -10.222 -5.168 13.928 1.00 96.12 109 THR A O 1
ATOM 839 N N . PRO A 1 110 ? -12.043 -6.141 14.820 1.00 95.38 110 PRO A N 1
ATOM 840 C CA . PRO A 1 110 ? -11.376 -6.548 16.065 1.00 95.38 110 PRO A CA 1
ATOM 841 C C . PRO A 1 110 ? -10.159 -7.468 15.876 1.00 95.38 110 PRO A C 1
ATOM 843 O O . PRO A 1 110 ? -9.375 -7.673 16.803 1.00 95.38 110 PRO A O 1
ATOM 846 N N . SER A 1 111 ? -9.979 -8.047 14.684 1.00 96.56 111 SER A N 1
ATOM 847 C CA . SER A 1 111 ? -8.802 -8.853 14.347 1.00 96.56 111 SER A CA 1
ATOM 848 C C . SER A 1 111 ? -7.519 -8.018 14.222 1.00 96.56 111 SER A C 1
ATOM 850 O O . SER A 1 111 ? -6.421 -8.572 14.353 1.00 96.56 111 SER A O 1
ATOM 852 N N . ILE A 1 112 ? -7.621 -6.693 14.037 1.00 96.81 112 ILE A N 1
ATOM 853 C CA . ILE A 1 112 ? -6.473 -5.783 14.047 1.00 96.81 112 ILE A CA 1
ATOM 854 C C . ILE A 1 112 ? -5.972 -5.620 15.485 1.00 96.81 112 ILE A C 1
ATOM 856 O O . ILE A 1 112 ? -6.537 -4.892 16.292 1.00 96.81 112 ILE A O 1
ATOM 860 N N . ARG A 1 113 ? -4.850 -6.276 15.790 1.00 95.88 113 ARG A N 1
ATOM 861 C CA . ARG A 1 113 ? -4.223 -6.255 17.126 1.00 95.88 113 ARG A CA 1
ATOM 862 C C . ARG A 1 113 ? -3.005 -5.339 17.242 1.00 95.88 113 ARG A C 1
ATOM 864 O O . ARG A 1 113 ? -2.508 -5.125 18.342 1.00 95.88 113 ARG A O 1
ATOM 871 N N . ARG A 1 114 ? -2.471 -4.852 16.116 1.00 97.31 114 ARG A N 1
ATOM 872 C CA . ARG A 1 114 ? -1.271 -4.001 16.060 1.00 97.31 114 ARG A CA 1
ATOM 873 C C . ARG A 1 114 ? -1.377 -2.974 14.940 1.00 97.31 114 ARG A C 1
ATOM 875 O O . ARG A 1 114 ? -1.858 -3.294 13.845 1.00 97.31 114 ARG A O 1
ATOM 882 N N . ILE A 1 115 ? -0.860 -1.783 15.220 1.00 96.69 115 ILE A N 1
ATOM 883 C CA . ILE A 1 115 ? -0.700 -0.687 14.267 1.00 96.69 115 ILE A CA 1
ATOM 884 C C . ILE A 1 115 ? 0.797 -0.409 14.145 1.00 96.69 115 ILE A C 1
ATOM 886 O O . ILE A 1 115 ? 1.474 -0.241 15.158 1.00 96.69 115 ILE A O 1
ATOM 890 N N . CYS A 1 116 ? 1.305 -0.396 12.920 1.00 96.38 116 CYS A N 1
ATOM 891 C CA . CYS A 1 116 ? 2.683 -0.040 12.603 1.00 96.38 116 CYS A CA 1
ATOM 892 C C . CYS A 1 116 ? 2.649 1.157 11.658 1.00 96.38 116 CYS A C 1
ATOM 894 O O . CYS A 1 116 ? 1.931 1.110 10.662 1.00 96.38 116 CYS A O 1
ATOM 896 N N . PHE A 1 117 ? 3.399 2.209 11.969 1.00 93.50 117 PHE A N 1
ATOM 897 C CA . PHE A 1 117 ? 3.480 3.398 11.124 1.00 93.50 117 PHE A CA 1
ATOM 898 C C . PHE A 1 117 ? 4.551 3.201 10.049 1.00 93.50 117 PHE A C 1
ATOM 900 O O . PHE A 1 117 ? 5.617 2.664 10.359 1.00 93.50 117 PHE A O 1
ATOM 9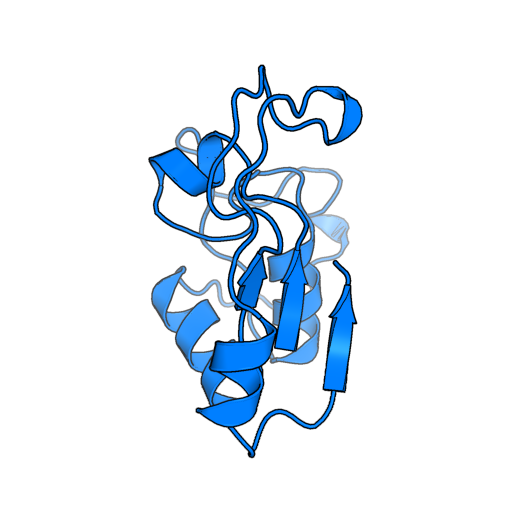07 N N . SER A 1 118 ? 4.239 3.585 8.809 1.00 85.12 118 SER A N 1
ATOM 908 C CA . SER A 1 118 ? 5.119 3.447 7.636 1.00 85.12 118 SER A CA 1
ATOM 909 C C . SER A 1 118 ? 5.581 4.787 7.096 1.00 85.12 118 SER A C 1
ATOM 911 O O . SER A 1 118 ? 4.690 5.656 6.961 1.00 85.12 118 SER A O 1
#

Sequence (118 aa):
LLLGTQPSDNSLREGKYFMTNANAFWHIVGDALGFRRGFHIDGRAEAVDFIRPHLLHDEAVDYDEAVARLTGAGYALWDAVAASNRKGSLDGAIRDATYADVRGLLAATPSIRRICFS